Protein AF-A0A849C7Y1-F1 (afdb_monomer_lite)

Foldseek 3Di:
DDDDDPPPPPQDPVNVVVVVPPDPPPPDPDPPDPDPPPDDPPDDDDDDDDDDPVVVVVLCVVCVVVVHDSVRSVVVVVVVVCCVVPPPPPDDDDPVVVVVVVVVVVVVVVVVVVPDPDPDD

Sequence (121 aa):
MIDHTTHTDDVTPEEMAQIVARPQRGNAPAPAVPDAETTAEDRMKARSVKLPQELDSRVEVRAAGLGMSKSAYFRWLAEKDLKNAYSDEPEMVSLEQAREIAIRAVDEALARLSHRPGHAA

pLDDT: mean 75.95, std 18.72, range [39.69, 98.25]

Structure (mmCIF, N/CA/C/O backbone):
data_AF-A0A849C7Y1-F1
#
_entry.id   AF-A0A849C7Y1-F1
#
loop_
_atom_site.group_PDB
_atom_site.id
_atom_site.type_symbol
_atom_site.label_atom_id
_atom_site.label_alt_id
_atom_site.label_comp_id
_atom_site.label_asym_id
_atom_site.label_entity_id
_atom_site.label_seq_id
_atom_site.pdbx_PDB_ins_code
_atom_site.Cartn_x
_atom_site.Cartn_y
_atom_site.Cartn_z
_atom_site.occupancy
_atom_site.B_iso_or_equiv
_atom_site.auth_seq_id
_atom_site.auth_comp_id
_atom_site.auth_asym_id
_atom_site.auth_atom_id
_atom_site.pdbx_PDB_model_num
ATOM 1 N N . MET A 1 1 ? 17.554 52.904 4.899 1.00 39.69 1 MET A N 1
ATOM 2 C CA . MET A 1 1 ? 18.102 53.127 3.549 1.00 39.69 1 MET A CA 1
ATOM 3 C C . MET A 1 1 ? 17.299 52.215 2.640 1.00 39.69 1 MET A C 1
ATOM 5 O O . MET A 1 1 ? 17.410 51.010 2.800 1.00 39.69 1 MET A O 1
ATOM 9 N N . ILE A 1 2 ? 16.343 52.763 1.890 1.00 42.72 2 ILE A N 1
ATOM 10 C CA . ILE A 1 2 ? 15.439 51.990 1.025 1.00 42.72 2 ILE A CA 1
ATOM 11 C C . ILE A 1 2 ? 15.960 52.202 -0.396 1.00 42.72 2 ILE A C 1
ATOM 13 O O . ILE A 1 2 ? 16.013 53.345 -0.848 1.00 42.72 2 ILE A O 1
ATOM 17 N N . ASP A 1 3 ? 16.414 51.129 -1.041 1.00 42.50 3 ASP A N 1
ATOM 18 C CA . ASP A 1 3 ? 16.893 51.156 -2.423 1.00 42.50 3 ASP A CA 1
ATOM 19 C C . ASP A 1 3 ? 15.716 51.414 -3.375 1.00 42.50 3 ASP A C 1
ATOM 21 O O . ASP A 1 3 ? 14.781 50.620 -3.470 1.00 42.50 3 ASP A O 1
ATOM 25 N N . HIS A 1 4 ? 15.760 52.554 -4.066 1.00 50.31 4 HIS A N 1
ATOM 26 C CA . HIS A 1 4 ? 14.780 52.988 -5.064 1.00 50.31 4 HIS A CA 1
ATOM 27 C C . HIS A 1 4 ? 15.331 52.832 -6.490 1.00 50.31 4 HIS A C 1
ATOM 29 O O . HIS A 1 4 ? 15.370 53.789 -7.256 1.00 50.31 4 HIS A O 1
ATOM 35 N N . THR A 1 5 ? 15.765 51.633 -6.871 1.00 54.09 5 THR A N 1
ATOM 36 C CA . THR A 1 5 ? 16.138 51.322 -8.261 1.00 54.09 5 THR A CA 1
ATOM 37 C C . THR A 1 5 ? 15.062 50.455 -8.901 1.00 54.09 5 THR A C 1
ATOM 39 O O . THR A 1 5 ? 15.155 49.232 -8.976 1.00 54.09 5 THR A O 1
ATOM 42 N N . THR A 1 6 ? 13.988 51.098 -9.358 1.00 51.09 6 THR A N 1
ATOM 43 C CA . THR A 1 6 ? 13.026 50.458 -10.260 1.00 51.09 6 THR A CA 1
ATOM 44 C C . THR A 1 6 ? 13.686 50.359 -11.635 1.00 51.09 6 THR A C 1
ATOM 46 O O . THR A 1 6 ? 13.885 51.356 -12.320 1.00 51.09 6 THR A O 1
ATOM 49 N N . HIS A 1 7 ? 14.111 49.151 -11.996 1.00 55.06 7 HIS A N 1
ATOM 50 C CA . HIS A 1 7 ? 14.853 48.826 -13.216 1.00 55.06 7 HIS A CA 1
ATOM 51 C C . HIS A 1 7 ? 13.904 48.781 -14.431 1.00 55.06 7 HIS A C 1
ATOM 53 O O . HIS A 1 7 ? 13.699 47.733 -15.037 1.00 55.06 7 HIS A O 1
ATOM 59 N N . THR A 1 8 ? 13.225 49.893 -14.719 1.00 55.56 8 THR A N 1
ATOM 60 C CA . THR A 1 8 ? 12.219 49.979 -15.797 1.00 55.56 8 THR A CA 1
ATOM 61 C C . THR A 1 8 ? 12.474 51.089 -16.812 1.00 55.56 8 THR A C 1
ATOM 63 O O . THR A 1 8 ? 11.777 51.120 -17.820 1.00 55.56 8 THR A O 1
ATOM 66 N N . ASP A 1 9 ? 13.480 51.942 -16.609 1.00 57.19 9 ASP A N 1
ATOM 67 C CA . ASP A 1 9 ? 13.788 53.038 -17.543 1.00 57.19 9 ASP A CA 1
ATOM 68 C C . ASP A 1 9 ? 14.743 52.639 -18.687 1.00 57.19 9 ASP A C 1
ATOM 70 O O . ASP A 1 9 ? 14.891 53.391 -19.646 1.00 57.19 9 ASP A O 1
ATOM 74 N N . ASP A 1 10 ? 15.327 51.435 -18.643 1.00 58.16 10 ASP A N 1
ATOM 75 C CA . ASP A 1 10 ? 16.326 50.959 -19.618 1.00 58.16 10 ASP A CA 1
ATOM 76 C C . ASP A 1 10 ? 15.792 49.867 -20.566 1.00 58.16 10 ASP A C 1
ATOM 78 O O . ASP A 1 10 ? 16.555 49.030 -21.042 1.00 58.16 10 ASP A O 1
ATOM 82 N N . VAL A 1 11 ? 14.482 49.827 -20.837 1.00 60.34 11 VAL A N 1
ATOM 83 C CA . VAL A 1 11 ? 13.919 48.869 -21.805 1.00 60.34 11 VAL A CA 1
ATOM 84 C C . VAL A 1 11 ? 13.582 49.596 -23.096 1.00 60.34 11 VAL A C 1
ATOM 86 O O . VAL A 1 11 ? 12.696 50.452 -23.140 1.00 60.34 11 VAL A O 1
ATOM 89 N N . THR A 1 12 ? 14.283 49.253 -24.172 1.00 70.75 12 THR A N 1
ATOM 90 C CA . THR A 1 12 ? 14.013 49.840 -25.486 1.00 70.75 12 THR A CA 1
ATOM 91 C C . THR A 1 12 ? 12.662 49.357 -26.042 1.00 70.75 12 THR A C 1
ATOM 93 O O . THR A 1 12 ? 12.185 48.271 -25.692 1.00 70.75 12 THR A O 1
ATOM 96 N N . PRO A 1 13 ? 12.013 50.117 -26.947 1.00 68.12 13 PRO A N 1
ATOM 97 C CA . PRO A 1 13 ? 10.749 49.696 -27.560 1.00 68.12 13 PRO A CA 1
ATOM 98 C C . PRO A 1 13 ? 10.833 48.334 -28.270 1.00 68.12 13 PRO A C 1
ATOM 100 O O . PRO A 1 13 ? 9.856 47.586 -28.305 1.00 68.12 13 PRO A O 1
ATOM 103 N N . GLU A 1 14 ? 12.007 47.994 -28.805 1.00 66.19 14 GLU A N 1
ATOM 104 C CA . GLU A 1 14 ? 12.274 46.715 -29.467 1.00 66.19 14 GLU A CA 1
ATOM 105 C C . GLU A 1 14 ? 12.355 45.552 -28.467 1.00 66.19 14 GLU A C 1
ATOM 107 O O . GLU A 1 14 ? 11.817 44.475 -28.729 1.00 66.19 14 GLU A O 1
ATOM 112 N N . GLU A 1 15 ? 12.935 45.767 -27.286 1.00 64.69 15 GLU A N 1
ATOM 113 C CA . GLU A 1 15 ? 12.959 44.773 -26.205 1.00 64.69 15 GLU A CA 1
ATOM 114 C C . GLU A 1 15 ? 11.567 44.557 -25.602 1.00 64.69 15 GLU A C 1
ATOM 116 O O . GLU A 1 15 ? 11.167 43.417 -25.355 1.00 64.69 15 GLU A O 1
ATOM 121 N N . MET A 1 1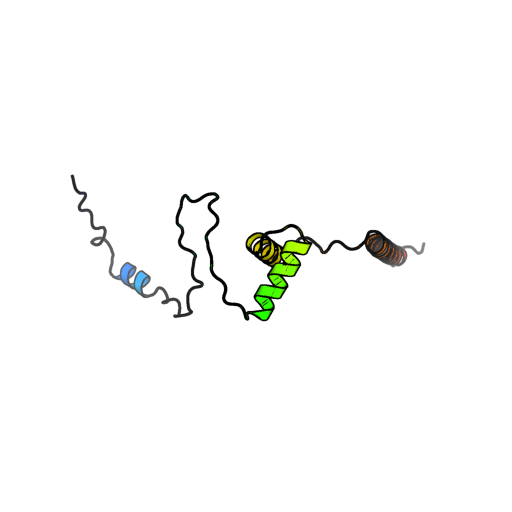6 ? 10.766 45.619 -25.470 1.00 64.62 16 MET A N 1
ATOM 122 C CA . MET A 1 16 ? 9.359 45.488 -25.086 1.00 64.62 16 MET A CA 1
ATOM 123 C C . MET A 1 16 ? 8.548 44.688 -26.110 1.00 64.62 16 MET A C 1
ATOM 125 O O . MET A 1 16 ? 7.723 43.857 -25.723 1.00 64.62 16 MET A O 1
ATOM 129 N N . ALA A 1 17 ? 8.802 44.867 -27.408 1.00 65.38 17 ALA A N 1
ATOM 130 C CA . ALA A 1 17 ? 8.140 44.081 -28.445 1.00 65.38 17 ALA A CA 1
ATOM 131 C C . ALA A 1 17 ? 8.487 42.585 -28.344 1.00 65.38 17 ALA A C 1
ATOM 133 O O . ALA A 1 17 ? 7.605 41.749 -28.524 1.00 65.38 17 ALA A O 1
ATOM 134 N N . GLN A 1 18 ? 9.726 42.232 -27.986 1.00 65.56 18 GLN A N 1
ATOM 135 C CA . GLN A 1 18 ? 10.128 40.837 -27.762 1.00 65.56 18 GLN A CA 1
ATOM 136 C C . GLN A 1 18 ? 9.481 40.224 -26.512 1.00 65.56 18 GLN A C 1
ATOM 138 O O . GLN A 1 18 ? 9.096 39.053 -26.526 1.00 65.56 18 GLN A O 1
ATOM 143 N N . ILE A 1 19 ? 9.308 41.011 -25.446 1.00 61.56 19 ILE A N 1
ATOM 144 C CA . ILE A 1 19 ? 8.614 40.579 -24.223 1.00 61.56 19 ILE A CA 1
ATOM 145 C C . ILE A 1 19 ? 7.135 40.291 -24.515 1.00 61.56 19 ILE A C 1
ATOM 147 O O . ILE A 1 19 ? 6.600 39.281 -24.054 1.00 61.56 19 ILE A O 1
ATOM 151 N N . VAL A 1 20 ? 6.484 41.141 -25.314 1.00 62.19 20 VAL A N 1
ATOM 152 C CA . VAL A 1 20 ? 5.061 41.008 -25.675 1.00 62.19 20 VAL A CA 1
ATOM 153 C C . VAL A 1 20 ? 4.837 39.948 -26.762 1.00 62.19 20 VAL A C 1
ATOM 155 O O . VAL A 1 20 ? 3.806 39.281 -26.764 1.00 62.19 20 VAL A O 1
ATOM 158 N N . ALA A 1 21 ? 5.810 39.736 -27.654 1.00 57.94 21 ALA A N 1
ATOM 159 C CA . ALA A 1 21 ? 5.776 38.688 -28.676 1.00 57.94 21 ALA A CA 1
ATOM 160 C C . ALA A 1 21 ? 5.981 37.275 -28.107 1.00 57.94 21 ALA A C 1
ATOM 162 O O . ALA A 1 21 ? 5.828 36.288 -28.834 1.00 57.94 21 ALA A O 1
ATOM 163 N N . ARG A 1 22 ? 6.312 37.148 -26.814 1.00 56.81 22 ARG A N 1
ATOM 164 C CA . ARG A 1 22 ? 6.366 35.852 -26.142 1.00 56.81 22 ARG A CA 1
ATOM 165 C C . ARG A 1 22 ? 4.952 35.254 -26.168 1.00 56.81 22 ARG A C 1
ATOM 167 O O . ARG A 1 22 ? 4.040 35.853 -25.599 1.00 56.81 22 ARG A O 1
ATOM 174 N N . PRO A 1 23 ? 4.731 34.099 -26.821 1.00 54.34 23 PRO A N 1
ATOM 175 C CA . PRO A 1 23 ? 3.392 33.551 -26.962 1.00 54.34 23 PRO A CA 1
ATOM 176 C C . PRO A 1 23 ? 2.797 33.317 -25.574 1.00 54.34 23 PRO A C 1
ATOM 178 O O . PRO A 1 23 ? 3.372 32.590 -24.758 1.00 54.34 23 PRO A O 1
ATOM 181 N N . GLN A 1 24 ? 1.651 33.948 -25.303 1.00 57.94 24 GLN A N 1
ATOM 182 C CA . GLN A 1 24 ? 0.836 33.646 -24.133 1.00 57.94 24 GLN A CA 1
ATOM 183 C C . GLN A 1 24 ? 0.527 32.153 -24.175 1.00 57.94 24 GLN A C 1
ATOM 185 O O . GLN A 1 24 ? -0.205 31.673 -25.042 1.00 57.94 24 GLN A O 1
ATOM 190 N N . ARG A 1 25 ? 1.162 31.404 -23.270 1.00 52.72 25 ARG A N 1
ATOM 191 C CA . ARG A 1 25 ? 0.938 29.971 -23.119 1.00 52.72 25 ARG A CA 1
ATOM 192 C C . ARG A 1 25 ? -0.558 29.793 -22.885 1.00 52.72 25 ARG A C 1
ATOM 194 O O . ARG A 1 25 ? -1.092 30.341 -21.924 1.00 52.72 25 ARG A O 1
ATOM 201 N N . GLY A 1 26 ? -1.212 29.107 -23.823 1.00 46.66 26 GLY A N 1
ATOM 202 C CA . GLY A 1 26 ? -2.653 28.904 -23.824 1.00 46.66 26 GLY A CA 1
ATOM 203 C C . GLY A 1 26 ? -3.148 28.443 -22.459 1.00 46.66 26 GLY A C 1
ATOM 204 O O . GLY A 1 26 ? -2.441 27.734 -21.744 1.00 46.66 26 GLY A O 1
ATOM 205 N N . ASN A 1 27 ? -4.360 28.884 -22.132 1.00 54.75 27 ASN A N 1
ATOM 206 C CA . ASN A 1 27 ? -5.083 28.693 -20.879 1.00 54.75 27 ASN A CA 1
ATOM 207 C C . ASN A 1 27 ? -5.455 27.209 -20.650 1.00 54.75 27 ASN A C 1
ATOM 209 O O . ASN A 1 27 ? -6.621 26.850 -20.514 1.00 54.75 27 ASN A O 1
ATOM 213 N N . ALA A 1 28 ? -4.467 26.320 -20.683 1.00 54.06 28 ALA A N 1
ATOM 214 C CA . ALA A 1 28 ? -4.578 24.982 -20.143 1.00 54.06 28 ALA A CA 1
ATOM 215 C C . ALA A 1 28 ? -4.463 25.116 -18.619 1.00 54.06 28 ALA A C 1
ATOM 217 O O . ALA A 1 28 ? -3.574 25.839 -18.157 1.00 54.06 28 ALA A O 1
ATOM 218 N N . PRO A 1 29 ? -5.337 24.463 -17.831 1.00 49.78 29 PRO A N 1
ATOM 219 C CA . PRO A 1 29 ? -5.200 24.469 -16.384 1.00 49.78 29 PRO A CA 1
ATOM 220 C C . PRO A 1 29 ? -3.792 23.978 -16.059 1.00 49.78 29 PRO A C 1
ATOM 222 O O . PRO A 1 29 ? -3.420 22.856 -16.408 1.00 49.78 29 PRO A O 1
ATOM 225 N N . ALA A 1 30 ? -2.984 24.856 -15.463 1.00 55.53 30 ALA A N 1
ATOM 226 C CA . ALA A 1 30 ? -1.673 24.471 -14.983 1.00 55.53 30 ALA A CA 1
ATOM 227 C C . ALA A 1 30 ? -1.870 23.261 -14.056 1.00 55.53 30 ALA A C 1
ATOM 229 O O . ALA A 1 30 ? -2.773 23.307 -13.210 1.00 55.53 30 ALA A O 1
ATOM 230 N N . PRO A 1 31 ? -1.085 22.174 -14.193 1.00 52.47 31 PRO A N 1
ATOM 231 C CA . PRO A 1 31 ? -1.056 21.175 -13.141 1.00 52.47 31 PRO A CA 1
ATOM 232 C C . PRO A 1 31 ? -0.716 21.933 -11.862 1.00 52.47 31 PRO A C 1
ATOM 234 O O . PRO A 1 31 ? 0.255 22.691 -11.844 1.00 52.47 31 PRO A O 1
ATOM 237 N N . ALA A 1 32 ? -1.574 21.818 -10.849 1.00 55.94 32 ALA A N 1
ATOM 238 C CA . ALA A 1 32 ? -1.371 22.483 -9.576 1.00 55.94 32 ALA A CA 1
ATOM 239 C C . ALA A 1 32 ? 0.014 22.082 -9.062 1.00 55.94 32 ALA A C 1
ATOM 241 O O . ALA A 1 32 ? 0.221 20.945 -8.638 1.00 55.94 32 ALA A O 1
ATOM 242 N N . VAL A 1 33 ? 0.976 22.996 -9.172 1.00 55.50 33 VAL A N 1
ATOM 243 C CA . VAL A 1 33 ? 2.278 22.831 -8.546 1.00 55.50 33 VAL A CA 1
ATOM 244 C C . VAL A 1 33 ? 1.979 22.899 -7.051 1.00 55.50 33 VAL A C 1
ATOM 246 O O . VAL A 1 33 ? 1.398 23.898 -6.618 1.00 55.50 33 VAL A O 1
ATOM 249 N N . PRO A 1 34 ? 2.242 21.844 -6.261 1.00 55.56 34 PRO A N 1
ATOM 250 C CA . PRO A 1 34 ? 2.066 21.950 -4.825 1.00 55.56 34 PRO A CA 1
ATOM 251 C C . PRO A 1 34 ? 2.995 23.058 -4.330 1.00 55.56 34 PRO A C 1
ATOM 253 O O . PRO A 1 34 ? 4.166 23.084 -4.711 1.00 55.56 34 PRO A O 1
ATOM 256 N N . ASP A 1 35 ? 2.443 23.979 -3.536 1.00 49.38 35 ASP A N 1
ATOM 257 C CA . ASP A 1 35 ? 3.181 25.084 -2.929 1.00 49.38 35 ASP A CA 1
ATOM 258 C C . ASP A 1 35 ? 4.523 24.590 -2.392 1.00 49.38 35 ASP A C 1
ATOM 260 O O . ASP A 1 35 ? 4.587 23.659 -1.582 1.00 49.38 35 ASP A O 1
ATOM 264 N N . ALA A 1 36 ? 5.596 25.225 -2.858 1.00 51.97 36 ALA A N 1
ATOM 265 C CA . ALA A 1 36 ? 6.929 25.058 -2.313 1.00 51.97 36 ALA A CA 1
ATOM 266 C C . ALA A 1 36 ? 6.997 25.750 -0.941 1.00 51.97 36 ALA A C 1
ATOM 268 O O . ALA A 1 36 ? 7.647 26.780 -0.771 1.00 51.97 36 ALA A O 1
ATOM 269 N N . GLU A 1 37 ? 6.320 25.183 0.059 1.00 52.09 37 GLU A N 1
ATOM 270 C CA . GLU A 1 37 ? 6.624 25.463 1.460 1.00 52.09 37 GLU A CA 1
ATOM 271 C C . GLU A 1 37 ? 7.880 24.679 1.843 1.00 52.09 37 GLU A C 1
ATOM 273 O O . GLU A 1 37 ? 7.870 23.553 2.340 1.00 52.09 37 GLU A O 1
ATOM 278 N N . THR A 1 38 ? 8.997 25.323 1.535 1.00 52.44 38 THR A N 1
ATOM 279 C CA . THR A 1 38 ? 10.328 25.062 2.066 1.00 52.44 38 THR A CA 1
ATOM 280 C C . THR A 1 38 ? 10.251 24.939 3.598 1.00 52.44 38 THR A C 1
ATOM 282 O O . THR A 1 38 ? 9.719 25.831 4.254 1.00 52.44 38 THR A O 1
ATOM 285 N N . THR A 1 39 ? 10.823 23.866 4.164 1.00 51.09 39 THR A N 1
ATOM 286 C CA . THR A 1 39 ? 10.953 23.532 5.608 1.00 51.09 39 THR A CA 1
ATOM 287 C C . THR A 1 39 ? 9.765 22.844 6.311 1.00 51.09 39 THR A C 1
ATOM 289 O O . THR A 1 39 ? 9.303 23.268 7.366 1.00 51.09 39 THR A O 1
ATOM 292 N N . ALA A 1 40 ? 9.323 21.690 5.805 1.00 50.44 40 ALA A N 1
ATOM 293 C CA . ALA A 1 40 ? 8.558 20.724 6.605 1.00 50.44 40 ALA A CA 1
ATOM 294 C C . ALA A 1 40 ? 9.008 19.289 6.305 1.00 50.44 40 ALA A C 1
ATOM 296 O O . ALA A 1 40 ? 8.220 18.447 5.880 1.00 50.44 40 ALA A O 1
ATOM 297 N N . GLU A 1 41 ? 10.295 19.012 6.497 1.00 55.94 41 GLU A N 1
ATOM 298 C CA . GLU A 1 41 ? 10.776 17.635 6.492 1.00 55.94 41 GLU A CA 1
ATOM 299 C C . GLU A 1 41 ? 10.068 16.876 7.635 1.00 55.94 41 GLU A C 1
ATOM 301 O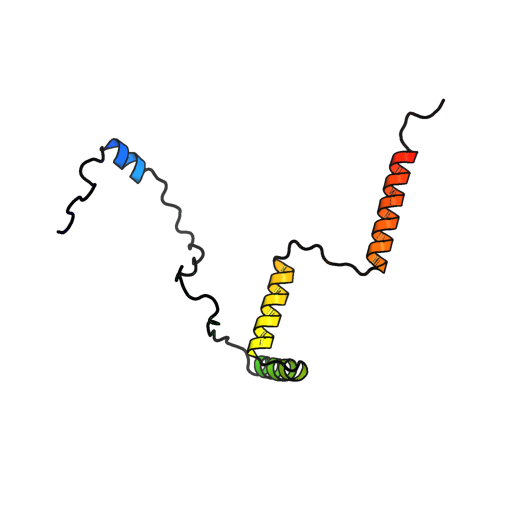 O . GLU A 1 41 ? 10.131 17.253 8.806 1.00 55.94 41 GLU A O 1
ATOM 306 N N . ASP A 1 42 ? 9.323 15.840 7.248 1.00 58.34 42 ASP A N 1
ATOM 307 C CA . ASP A 1 42 ? 8.760 14.765 8.076 1.00 58.34 42 ASP A CA 1
ATOM 308 C C . ASP A 1 42 ? 7.418 14.931 8.818 1.00 58.34 42 ASP A C 1
ATOM 310 O O . ASP A 1 42 ? 7.008 14.037 9.566 1.00 58.34 42 ASP A O 1
ATOM 314 N N . ARG A 1 43 ? 6.630 15.988 8.581 1.00 77.12 43 ARG A N 1
ATOM 315 C CA . ARG A 1 43 ? 5.261 16.042 9.143 1.00 77.12 43 ARG A CA 1
ATOM 316 C C . ARG A 1 43 ? 4.223 15.472 8.178 1.00 77.12 43 ARG A C 1
ATOM 318 O O . ARG A 1 43 ? 3.925 16.061 7.143 1.00 77.12 43 ARG A O 1
ATOM 325 N N . MET A 1 44 ? 3.605 14.349 8.557 1.00 84.19 44 MET A N 1
ATOM 326 C CA . MET A 1 44 ? 2.458 13.790 7.832 1.00 84.19 44 MET A CA 1
ATOM 327 C C . MET A 1 44 ? 1.322 14.823 7.734 1.00 84.19 44 MET A C 1
ATOM 329 O O . MET A 1 44 ? 0.813 15.304 8.748 1.00 84.19 44 MET A O 1
ATOM 333 N N . LYS A 1 45 ? 0.885 15.140 6.509 1.00 88.56 45 LYS A N 1
ATOM 334 C CA . LYS A 1 45 ? -0.239 16.054 6.264 1.00 88.56 45 LYS A CA 1
ATOM 335 C C . LYS A 1 45 ? -1.565 15.304 6.372 1.00 88.56 45 LYS A C 1
ATOM 337 O O . LYS A 1 45 ? -1.829 14.391 5.591 1.00 88.56 45 LYS A O 1
ATOM 342 N N . ALA A 1 46 ? -2.421 15.709 7.308 1.00 89.44 46 ALA A N 1
ATOM 343 C CA . ALA A 1 46 ? -3.754 15.130 7.445 1.00 89.44 46 ALA A CA 1
ATOM 344 C C . ALA A 1 46 ? -4.611 15.418 6.199 1.00 89.44 46 ALA A C 1
ATOM 346 O O . ALA A 1 46 ? -4.705 16.558 5.737 1.00 89.44 46 ALA A O 1
ATOM 347 N N . ARG A 1 47 ? -5.250 14.375 5.659 1.00 89.06 47 ARG A N 1
ATOM 348 C CA . ARG A 1 47 ? -6.181 14.451 4.525 1.00 89.06 47 ARG A CA 1
ATOM 349 C C . ARG A 1 47 ? -7.431 13.642 4.851 1.00 89.06 47 ARG A C 1
ATOM 351 O O . ARG A 1 47 ? -7.327 12.527 5.354 1.00 89.06 47 ARG A O 1
ATOM 358 N N . SER A 1 48 ? -8.603 14.206 4.575 1.00 91.75 48 SER A N 1
ATOM 359 C CA . SER A 1 48 ? -9.878 13.503 4.707 1.00 91.75 48 SER A CA 1
ATOM 360 C C . SER A 1 48 ? -10.276 12.883 3.369 1.00 91.75 48 SER A C 1
ATOM 362 O O . SER A 1 48 ? -10.094 13.485 2.313 1.00 91.75 48 SER A O 1
ATOM 364 N N . VAL A 1 49 ? -10.826 11.671 3.421 1.00 91.75 49 VAL A N 1
ATOM 365 C CA . VAL A 1 49 ? -11.340 10.949 2.252 1.00 91.75 49 VAL A CA 1
ATOM 366 C C . VAL A 1 49 ? -12.810 10.644 2.504 1.00 91.75 49 VAL A C 1
ATOM 368 O O . VAL A 1 49 ? -13.189 10.242 3.604 1.00 91.75 49 VAL A O 1
ATOM 371 N N . LYS A 1 50 ? -13.657 10.883 1.501 1.00 95.94 50 LYS A N 1
ATOM 372 C CA . LYS A 1 50 ? -15.077 10.525 1.553 1.00 95.94 50 LYS A CA 1
ATOM 373 C C . LYS A 1 50 ? -15.241 9.110 1.019 1.00 95.94 50 LYS A C 1
ATOM 375 O O . LYS A 1 50 ? -14.788 8.821 -0.083 1.00 95.94 50 LYS A O 1
ATOM 380 N N . LEU A 1 51 ? -15.880 8.247 1.800 1.00 94.94 51 LEU A N 1
ATOM 381 C CA . LEU A 1 51 ? -16.099 6.843 1.463 1.00 94.94 51 LEU A CA 1
ATOM 382 C C . LEU A 1 51 ? -17.540 6.456 1.816 1.00 94.94 51 LEU A C 1
ATOM 384 O O . LEU A 1 51 ? -18.074 6.969 2.805 1.00 94.94 51 LEU A O 1
ATOM 388 N N . PRO A 1 52 ? -18.172 5.5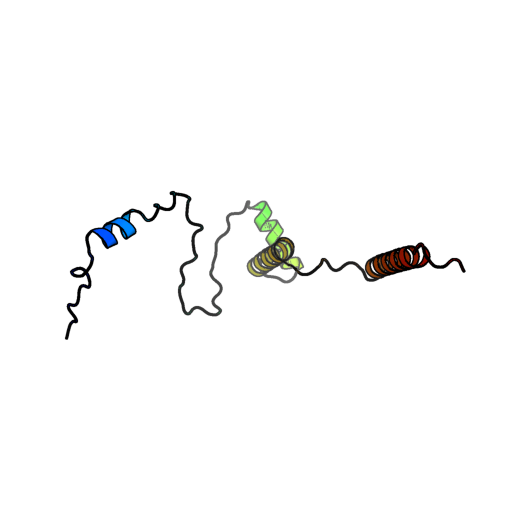48 1.052 1.00 98.19 52 PRO A N 1
ATOM 389 C CA . PRO A 1 52 ? -19.387 4.880 1.496 1.00 98.19 52 PRO A CA 1
ATOM 390 C C . PRO A 1 52 ? -19.148 4.168 2.831 1.00 98.19 52 PRO A C 1
ATOM 392 O O . PRO A 1 52 ? -18.083 3.585 3.041 1.00 98.19 52 PRO A O 1
ATOM 395 N N . GLN A 1 53 ? -20.151 4.178 3.709 1.00 97.50 53 GLN A N 1
ATOM 396 C CA . GLN A 1 53 ? -20.041 3.599 5.052 1.00 97.50 53 GLN A CA 1
ATOM 397 C C . GLN A 1 53 ? -19.608 2.127 5.020 1.00 97.50 53 GLN A C 1
ATOM 399 O O . GLN A 1 53 ? -18.723 1.728 5.771 1.00 97.50 53 GLN A O 1
ATOM 404 N N . GLU A 1 54 ? -20.178 1.337 4.108 1.00 98.06 54 GLU A N 1
ATOM 405 C CA . GLU A 1 54 ? -19.826 -0.077 3.955 1.00 98.06 54 GLU A CA 1
ATOM 406 C C . GLU A 1 54 ? -18.335 -0.268 3.631 1.00 98.06 54 GLU A C 1
ATOM 408 O O . GLU A 1 54 ? -17.671 -1.136 4.200 1.00 98.06 54 GLU A O 1
ATOM 413 N N . LEU A 1 55 ? -17.784 0.568 2.746 1.00 97.19 55 LEU A N 1
ATOM 414 C CA . LEU A 1 55 ? -16.376 0.494 2.373 1.00 97.19 55 LEU A CA 1
ATOM 415 C C . LEU A 1 55 ? -15.474 0.876 3.552 1.00 97.19 55 LEU A C 1
ATOM 417 O O . LEU A 1 55 ? -14.484 0.188 3.791 1.00 97.19 55 LEU A O 1
ATOM 421 N N . ASP A 1 56 ? -15.828 1.913 4.315 1.00 96.94 56 ASP A N 1
ATOM 422 C CA . ASP A 1 56 ? -15.073 2.301 5.513 1.00 96.94 56 ASP A CA 1
ATOM 423 C C . ASP A 1 56 ? -15.040 1.173 6.561 1.00 96.94 56 ASP A C 1
ATOM 425 O O . ASP A 1 56 ? -13.973 0.844 7.085 1.00 96.94 56 ASP A O 1
ATOM 429 N N . SER A 1 57 ? -16.174 0.503 6.801 1.00 97.75 57 SER A N 1
ATOM 430 C CA . SER A 1 57 ? -16.239 -0.647 7.714 1.00 97.75 57 SER A CA 1
ATOM 431 C C . SER A 1 57 ? -15.386 -1.823 7.231 1.00 97.75 57 SER A C 1
ATOM 433 O O . SER A 1 57 ? -14.677 -2.451 8.016 1.00 97.75 57 SER A O 1
ATOM 435 N N . ARG A 1 58 ? -15.396 -2.122 5.927 1.00 97.88 58 ARG A N 1
ATOM 436 C CA . ARG A 1 58 ? -14.567 -3.200 5.361 1.00 97.88 58 ARG A CA 1
ATOM 437 C C . ARG A 1 58 ? -13.076 -2.886 5.449 1.00 97.88 58 ARG A C 1
ATOM 439 O O . ARG A 1 58 ? -12.280 -3.783 5.732 1.00 97.88 58 ARG A O 1
ATOM 446 N N . VAL A 1 59 ? -12.700 -1.626 5.233 1.00 97.38 59 VAL A N 1
ATOM 447 C CA . VAL A 1 59 ? -11.323 -1.156 5.419 1.00 97.38 59 VAL A CA 1
ATOM 448 C C . VAL A 1 59 ? -10.896 -1.308 6.876 1.00 97.38 59 VAL A C 1
ATOM 450 O O . VAL A 1 59 ? -9.788 -1.773 7.128 1.00 97.38 59 VAL A O 1
ATOM 453 N N . GLU A 1 60 ? -11.772 -0.988 7.829 1.00 97.06 60 GLU A N 1
ATOM 454 C CA . GLU A 1 60 ? -11.500 -1.160 9.259 1.00 97.06 60 GLU A CA 1
ATOM 455 C C . GLU A 1 60 ? -11.148 -2.598 9.621 1.00 97.06 60 GLU A C 1
ATOM 457 O O . GLU A 1 60 ? -10.089 -2.857 10.191 1.00 97.06 60 GLU A O 1
ATOM 462 N N . VAL A 1 61 ? -12.010 -3.538 9.227 1.00 98.25 61 VAL A N 1
ATOM 463 C CA . VAL A 1 61 ? -11.818 -4.966 9.497 1.00 98.25 61 VAL A CA 1
ATOM 464 C C . VAL A 1 61 ? -10.524 -5.461 8.858 1.00 98.25 61 VAL A C 1
ATOM 466 O O . VAL A 1 61 ? -9.762 -6.202 9.481 1.00 98.25 61 VAL A O 1
ATOM 469 N N . ARG A 1 62 ? -10.240 -5.037 7.621 1.00 98.12 62 ARG A N 1
ATOM 470 C CA . ARG A 1 62 ? -9.023 -5.450 6.920 1.00 98.12 62 ARG A CA 1
ATOM 471 C C . ARG A 1 62 ? -7.764 -4.890 7.575 1.00 98.12 62 ARG A C 1
ATOM 473 O O . ARG A 1 62 ? -6.805 -5.638 7.739 1.00 98.12 62 ARG A O 1
ATOM 480 N N . ALA A 1 63 ? -7.768 -3.613 7.949 1.00 97.94 63 ALA A N 1
ATOM 481 C CA . ALA A 1 63 ? -6.645 -2.977 8.627 1.00 97.94 63 ALA A CA 1
ATOM 482 C C . ALA A 1 63 ? -6.372 -3.649 9.981 1.00 97.94 63 ALA A C 1
ATOM 484 O O . ALA A 1 63 ? -5.232 -4.020 10.256 1.00 97.94 63 ALA A O 1
ATOM 485 N N . ALA A 1 64 ? -7.423 -3.918 10.765 1.00 97.69 64 ALA A N 1
ATOM 486 C CA . ALA A 1 64 ? -7.319 -4.647 12.026 1.00 97.69 64 ALA A CA 1
ATOM 487 C C . ALA A 1 64 ? -6.752 -6.064 11.832 1.00 97.69 64 ALA A C 1
ATOM 489 O O . ALA A 1 64 ? -5.841 -6.465 12.552 1.00 97.69 64 ALA A O 1
ATOM 490 N N . GLY A 1 65 ? -7.217 -6.792 10.810 1.00 98.19 65 GLY A N 1
ATOM 491 C CA . GLY A 1 65 ? -6.689 -8.115 10.459 1.00 98.19 65 GLY A CA 1
ATOM 492 C C . GLY A 1 65 ? -5.215 -8.120 10.031 1.00 98.19 65 GLY A C 1
ATOM 493 O O . GLY A 1 65 ? -4.577 -9.167 10.068 1.00 98.19 65 GLY A O 1
ATOM 494 N N . LEU A 1 66 ? -4.665 -6.964 9.647 1.00 97.25 66 LEU A N 1
ATOM 495 C CA . LEU A 1 66 ? -3.249 -6.770 9.320 1.00 97.25 66 LEU A CA 1
ATOM 496 C C . LEU A 1 66 ? -2.447 -6.138 10.472 1.00 97.25 66 LEU A C 1
ATOM 498 O O . LEU A 1 66 ? -1.258 -5.879 10.304 1.00 97.25 66 LEU A O 1
ATOM 502 N N . GLY A 1 67 ? -3.072 -5.859 11.622 1.00 97.94 67 GLY A N 1
ATOM 503 C CA . GLY A 1 67 ? -2.428 -5.168 12.745 1.00 97.94 67 GLY A CA 1
ATOM 504 C C . GL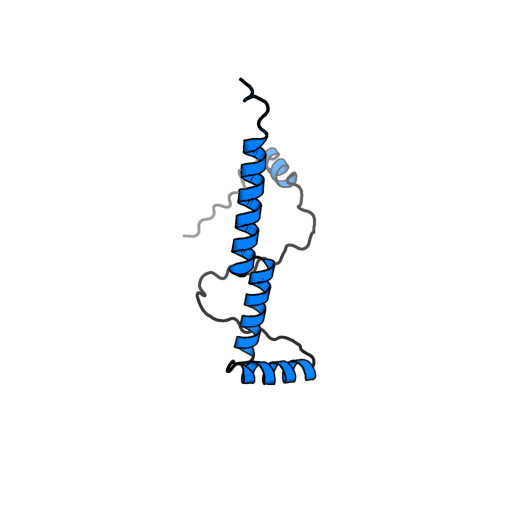Y A 1 67 ? -2.082 -3.702 12.452 1.00 97.94 67 GLY A C 1
ATOM 505 O O . GLY A 1 67 ? -1.154 -3.155 13.041 1.00 97.94 67 GLY A O 1
ATOM 506 N N . MET A 1 68 ? -2.800 -3.063 11.526 1.00 97.56 68 MET A N 1
ATOM 507 C CA . MET A 1 68 ? -2.549 -1.696 11.065 1.00 97.56 68 MET A CA 1
ATOM 508 C C . MET A 1 68 ? -3.675 -0.748 11.482 1.00 97.56 68 MET A C 1
ATOM 510 O O . MET A 1 68 ? -4.839 -1.135 11.585 1.00 97.56 68 MET A O 1
ATOM 514 N N . SER A 1 69 ? -3.355 0.538 11.644 1.00 96.88 69 SER A N 1
ATOM 515 C CA . SER A 1 69 ? -4.385 1.581 11.686 1.00 96.88 69 SER A CA 1
ATOM 516 C C . SER A 1 69 ? -4.995 1.797 10.293 1.00 96.88 69 SER A C 1
ATOM 518 O O . SER A 1 69 ? -4.348 1.533 9.275 1.00 96.88 69 SER A O 1
ATOM 520 N N . LYS A 1 70 ? -6.212 2.359 10.217 1.00 95.31 70 LYS A N 1
ATOM 521 C CA . LYS A 1 70 ? -6.833 2.737 8.929 1.00 95.31 70 LYS A CA 1
ATOM 522 C C . LYS A 1 70 ? -5.923 3.644 8.092 1.00 95.31 70 LYS A C 1
ATOM 524 O O . LYS A 1 70 ? -5.760 3.423 6.897 1.00 95.31 70 LYS A O 1
ATOM 529 N N . SER A 1 71 ? -5.298 4.648 8.711 1.00 94.88 71 SER A N 1
ATOM 530 C CA . SER A 1 71 ? -4.399 5.576 8.014 1.00 94.88 71 SER A CA 1
ATOM 531 C C . SER A 1 71 ? -3.126 4.897 7.504 1.00 94.88 71 SER A C 1
ATOM 533 O O . SER A 1 71 ? -2.661 5.228 6.416 1.00 94.88 71 SER A O 1
ATOM 535 N N . ALA A 1 72 ? -2.576 3.930 8.245 1.00 96.31 72 ALA A N 1
ATOM 536 C CA . ALA A 1 72 ? -1.457 3.117 7.774 1.00 96.31 72 ALA A CA 1
ATOM 537 C C . ALA A 1 72 ? -1.869 2.233 6.590 1.00 96.31 72 ALA A C 1
ATOM 539 O O . ALA A 1 72 ? -1.147 2.173 5.600 1.00 96.31 72 ALA A O 1
ATOM 540 N N . TYR A 1 73 ? -3.057 1.629 6.647 1.00 97.06 73 TYR A N 1
ATOM 541 C CA . TYR A 1 73 ? -3.582 0.819 5.552 1.00 97.06 73 TYR A CA 1
ATOM 542 C C . TYR A 1 73 ? -3.798 1.635 4.267 1.00 97.06 73 TYR A C 1
ATOM 544 O O . TYR A 1 73 ? -3.423 1.185 3.187 1.00 97.06 73 TYR A O 1
ATOM 552 N N . PHE A 1 74 ? -4.328 2.860 4.365 1.00 96.12 74 PHE A N 1
ATOM 553 C CA . PHE A 1 74 ? -4.464 3.745 3.201 1.00 96.12 74 PHE A CA 1
ATOM 554 C C . PHE A 1 74 ? -3.117 4.154 2.603 1.00 96.12 74 PHE A C 1
ATOM 556 O O . PHE A 1 74 ? -2.980 4.140 1.381 1.00 96.12 74 PHE A O 1
ATOM 563 N N . ARG A 1 75 ? -2.121 4.485 3.437 1.00 95.31 75 ARG A N 1
ATOM 564 C CA . ARG A 1 75 ? -0.763 4.777 2.949 1.00 95.31 75 ARG A CA 1
ATOM 565 C C . ARG A 1 75 ? -0.161 3.571 2.238 1.00 95.31 75 ARG A C 1
ATOM 567 O O . ARG A 1 75 ? 0.301 3.717 1.118 1.00 95.31 75 ARG A O 1
ATOM 574 N N . TRP A 1 76 ? -0.273 2.383 2.832 1.00 96.06 76 TRP A N 1
ATOM 575 C CA . TRP A 1 76 ? 0.210 1.142 2.229 1.00 96.06 76 TRP A CA 1
ATOM 576 C C . TRP A 1 76 ? -0.447 0.849 0.872 1.00 96.06 76 TRP A C 1
ATOM 578 O O . TRP A 1 76 ? 0.239 0.473 -0.076 1.00 96.06 76 TRP A O 1
ATOM 588 N N . LEU A 1 77 ? -1.765 1.049 0.750 1.00 95.69 77 LEU A N 1
ATOM 589 C CA . LEU A 1 77 ? -2.462 0.895 -0.529 1.00 95.69 77 LEU A CA 1
ATOM 590 C C . LEU A 1 77 ? -1.963 1.893 -1.578 1.00 95.69 77 LEU A C 1
ATOM 592 O O . LEU A 1 77 ? -1.711 1.490 -2.710 1.00 95.69 77 LEU A O 1
ATOM 596 N N . ALA A 1 78 ? -1.808 3.165 -1.203 1.00 94.56 78 ALA A N 1
ATOM 597 C CA . ALA A 1 78 ? -1.319 4.201 -2.106 1.00 94.56 78 ALA A CA 1
ATOM 598 C C . ALA A 1 78 ? 0.127 3.933 -2.547 1.00 94.56 78 ALA A C 1
ATOM 600 O O . ALA A 1 78 ? 0.424 3.991 -3.732 1.00 94.56 78 ALA A O 1
ATOM 601 N N . GLU A 1 79 ? 1.018 3.576 -1.622 1.00 94.69 79 GLU A N 1
ATOM 602 C CA . GLU A 1 79 ? 2.410 3.221 -1.924 1.00 94.69 79 GLU A CA 1
ATOM 603 C C . GLU A 1 79 ? 2.491 2.011 -2.859 1.00 94.69 79 GLU A C 1
ATOM 605 O O . GLU A 1 79 ? 3.261 2.020 -3.817 1.00 94.69 79 GLU A O 1
ATOM 610 N N . LYS A 1 80 ? 1.665 0.984 -2.621 1.00 92.25 80 LYS A N 1
ATOM 611 C CA . LYS A 1 80 ? 1.599 -0.200 -3.481 1.00 92.25 80 LYS A CA 1
ATOM 612 C C . LYS A 1 80 ? 1.122 0.142 -4.894 1.00 92.25 80 LYS A C 1
ATOM 614 O O . LYS A 1 80 ? 1.709 -0.342 -5.857 1.00 92.25 80 LYS A O 1
ATOM 619 N N . ASP A 1 81 ? 0.070 0.947 -5.017 1.00 93.88 81 ASP A N 1
ATOM 620 C CA . ASP A 1 81 ? -0.459 1.384 -6.313 1.00 93.88 81 ASP A CA 1
ATOM 621 C C . ASP A 1 81 ? 0.566 2.225 -7.081 1.00 93.88 81 ASP A C 1
ATOM 623 O O . ASP A 1 81 ? 0.894 1.917 -8.224 1.00 93.88 81 ASP A O 1
ATOM 627 N N . LEU A 1 82 ? 1.166 3.215 -6.414 1.00 90.56 82 LEU A N 1
ATOM 628 C CA . LEU A 1 82 ? 2.190 4.072 -7.008 1.00 90.56 82 LEU A CA 1
ATOM 629 C C . LEU A 1 82 ? 3.434 3.283 -7.416 1.00 90.56 82 LEU A C 1
ATOM 631 O O . LEU A 1 82 ? 3.990 3.550 -8.478 1.00 90.56 82 LEU A O 1
ATOM 635 N N . LYS A 1 83 ? 3.853 2.289 -6.620 1.00 88.56 83 LYS A N 1
ATOM 636 C CA . LYS A 1 83 ? 4.946 1.396 -7.012 1.00 88.56 83 LYS A CA 1
ATOM 637 C C . LYS A 1 83 ? 4.585 0.629 -8.285 1.00 88.56 83 LYS A C 1
ATOM 639 O O . LYS A 1 83 ? 5.392 0.570 -9.198 1.00 88.56 83 LYS A O 1
ATOM 644 N N . ASN A 1 84 ? 3.376 0.090 -8.388 1.00 84.00 84 ASN A N 1
ATOM 645 C CA . ASN A 1 84 ? 2.968 -0.633 -9.593 1.00 84.00 84 ASN A CA 1
ATOM 646 C C . ASN A 1 84 ? 2.842 0.280 -10.825 1.00 84.00 84 ASN A C 1
ATOM 648 O O . ASN A 1 84 ? 3.112 -0.162 -11.935 1.00 84.00 84 ASN A O 1
ATOM 652 N N . ALA A 1 85 ? 2.418 1.533 -10.642 1.00 85.12 85 ALA A N 1
ATOM 653 C CA . ALA A 1 85 ? 2.187 2.471 -11.739 1.00 85.12 85 ALA A CA 1
ATOM 654 C C . ALA A 1 85 ? 3.461 3.175 -12.239 1.00 85.12 85 ALA A C 1
ATOM 656 O O . ALA A 1 85 ? 3.527 3.534 -13.413 1.00 85.12 85 ALA A O 1
ATOM 657 N N . TYR A 1 86 ? 4.443 3.400 -11.360 1.00 83.44 86 TYR A N 1
ATOM 658 C CA . TYR A 1 86 ? 5.599 4.264 -11.635 1.00 83.44 86 TYR A CA 1
ATOM 659 C C . TYR A 1 86 ? 6.956 3.637 -11.300 1.00 83.44 86 TYR A C 1
ATOM 661 O O . TYR A 1 86 ? 7.965 4.339 -11.308 1.00 83.44 86 TYR A O 1
ATOM 669 N N . SER A 1 87 ? 7.018 2.350 -10.954 1.00 77.38 87 SER A N 1
ATOM 670 C CA . SER A 1 87 ? 8.312 1.697 -10.769 1.00 77.38 87 SER A CA 1
ATOM 671 C C . SER A 1 87 ? 8.900 1.293 -12.116 1.00 77.38 87 SER A C 1
ATOM 673 O O . SER A 1 87 ? 8.292 0.537 -12.866 1.00 77.38 87 SER A O 1
ATOM 675 N N . ASP A 1 88 ? 10.120 1.765 -12.374 1.00 70.56 88 ASP A N 1
ATOM 676 C CA . ASP A 1 88 ? 10.983 1.261 -13.447 1.00 70.56 88 ASP A CA 1
ATOM 677 C C . ASP A 1 88 ? 11.693 -0.049 -13.042 1.00 70.56 88 ASP A C 1
ATOM 679 O O . ASP A 1 88 ? 12.487 -0.594 -13.813 1.00 70.56 88 ASP A O 1
ATOM 683 N N . GLU A 1 89 ? 11.452 -0.560 -11.822 1.00 67.38 89 GLU A N 1
ATOM 684 C CA . GLU A 1 89 ? 11.961 -1.870 -11.422 1.00 67.38 89 GLU A CA 1
ATOM 685 C C . GLU A 1 89 ? 11.237 -2.942 -12.247 1.00 67.38 89 GLU A C 1
ATOM 687 O O . GLU A 1 89 ? 10.003 -2.976 -12.260 1.00 67.38 89 GLU A O 1
ATOM 692 N N . PRO A 1 90 ? 11.971 -3.838 -12.932 1.00 64.62 90 PRO A N 1
ATOM 693 C CA . PRO A 1 90 ? 11.342 -4.925 -13.658 1.00 64.62 90 PRO A CA 1
ATOM 694 C C . PRO A 1 90 ? 10.524 -5.780 -12.689 1.00 64.62 90 PRO A C 1
ATOM 696 O O . PRO A 1 90 ? 10.965 -6.080 -11.576 1.00 64.62 90 PRO A O 1
ATOM 699 N N . GLU A 1 91 ? 9.331 -6.187 -13.122 1.00 68.31 91 GLU A N 1
ATOM 700 C CA . GLU A 1 91 ? 8.495 -7.104 -12.356 1.00 68.31 91 GLU A CA 1
ATOM 701 C C . GLU A 1 91 ? 9.297 -8.378 -12.050 1.00 68.31 91 GLU A C 1
ATOM 703 O O . GLU A 1 91 ? 9.752 -9.091 -12.949 1.00 68.31 91 GLU A O 1
ATOM 708 N N . MET A 1 92 ? 9.519 -8.642 -10.762 1.00 72.25 92 MET A N 1
ATOM 709 C CA . MET A 1 92 ? 10.284 -9.806 -10.332 1.00 72.25 92 MET A CA 1
ATOM 710 C C . MET A 1 92 ? 9.446 -11.064 -10.563 1.00 72.25 92 MET A C 1
ATOM 712 O O . MET A 1 92 ? 8.490 -11.333 -9.837 1.00 72.25 92 MET A O 1
ATOM 716 N N . VAL A 1 93 ? 9.817 -11.847 -11.574 1.00 78.31 93 VAL A N 1
ATOM 717 C CA . VAL A 1 93 ? 9.248 -13.178 -11.820 1.00 78.31 93 VAL A CA 1
ATOM 718 C C . VAL A 1 93 ? 9.777 -14.195 -10.804 1.00 78.31 93 VAL A C 1
ATOM 720 O O . VAL A 1 93 ? 10.838 -14.012 -10.202 1.00 78.31 93 VAL A O 1
ATOM 723 N N . SER A 1 94 ? 9.044 -15.294 -10.607 1.00 86.62 94 SER A N 1
ATOM 724 C CA . SER A 1 94 ? 9.519 -16.393 -9.754 1.00 86.62 94 SER A CA 1
ATOM 725 C C . SER A 1 94 ? 10.856 -16.956 -10.259 1.00 86.62 94 SER A C 1
ATOM 727 O O . SER A 1 94 ? 11.157 -16.884 -11.449 1.00 86.62 94 SER A O 1
ATOM 729 N N . LEU A 1 95 ? 11.660 -17.561 -9.374 1.00 84.94 95 LEU A N 1
ATOM 730 C CA . LEU A 1 95 ? 12.950 -18.156 -9.766 1.00 84.94 95 LEU A CA 1
ATOM 731 C C . LEU A 1 95 ? 12.798 -19.240 -10.842 1.00 84.94 95 LEU A C 1
ATOM 733 O O . LEU A 1 95 ? 13.672 -19.394 -11.693 1.00 84.94 95 LEU A O 1
ATOM 737 N N . GLU A 1 96 ? 11.687 -19.974 -10.814 1.00 89.75 96 GLU A N 1
ATOM 738 C CA . GLU A 1 96 ? 11.356 -20.985 -11.816 1.00 89.75 96 GLU A CA 1
ATOM 739 C C . GLU A 1 96 ? 11.126 -20.343 -13.190 1.00 89.75 96 GLU A C 1
ATOM 741 O O . GLU A 1 96 ? 11.798 -20.701 -14.155 1.00 89.75 96 GLU A O 1
ATOM 746 N N . GLN A 1 97 ? 10.292 -19.302 -13.255 1.00 86.62 97 GLN A N 1
ATOM 747 C CA . GLN A 1 97 ? 10.061 -18.538 -14.486 1.00 86.62 97 GLN A CA 1
ATOM 748 C C . GLN A 1 97 ? 11.327 -17.824 -14.975 1.00 86.62 97 GLN A C 1
ATOM 750 O O . GLN A 1 97 ? 11.606 -17.808 -16.171 1.00 86.62 97 GLN A O 1
ATOM 755 N N . ALA A 1 98 ? 12.133 -17.268 -14.067 1.00 86.56 98 ALA A N 1
ATOM 756 C CA . ALA A 1 98 ? 13.412 -16.650 -14.410 1.00 86.56 98 ALA A CA 1
ATOM 757 C C . ALA A 1 98 ? 14.357 -17.661 -15.075 1.00 86.56 98 ALA A C 1
ATOM 759 O O . ALA A 1 98 ? 15.008 -17.349 -16.074 1.00 86.56 98 ALA A O 1
ATOM 760 N N . ARG A 1 99 ? 14.404 -18.891 -14.547 1.00 89.88 99 ARG A N 1
ATOM 761 C CA . ARG A 1 99 ? 15.205 -19.982 -15.105 1.00 89.88 99 ARG A CA 1
ATOM 762 C C . ARG A 1 99 ? 14.715 -20.386 -16.493 1.00 89.88 99 ARG A C 1
ATOM 764 O O . ARG A 1 99 ? 15.543 -20.551 -17.383 1.00 89.88 99 ARG A O 1
ATOM 771 N N . GLU A 1 100 ? 13.407 -20.522 -16.695 1.00 93.25 100 GLU A N 1
ATOM 772 C CA . GLU A 1 100 ? 12.836 -20.842 -18.011 1.00 93.25 100 GLU A CA 1
ATOM 773 C C . GLU A 1 100 ? 13.155 -19.768 -19.055 1.00 93.25 100 GLU A C 1
ATOM 775 O O . GLU A 1 100 ? 13.599 -20.084 -20.161 1.00 93.25 100 GLU A O 1
ATOM 780 N N . ILE A 1 101 ? 12.997 -18.492 -18.689 1.00 89.62 101 ILE A N 1
ATOM 781 C CA . ILE A 1 101 ? 13.332 -17.357 -19.556 1.00 89.62 101 ILE A CA 1
ATOM 782 C C . ILE A 1 101 ? 14.820 -17.384 -19.921 1.00 89.62 101 ILE A C 1
ATOM 784 O O . ILE A 1 101 ? 15.168 -17.202 -21.090 1.00 89.62 101 ILE A O 1
ATOM 788 N N . ALA A 1 102 ? 15.695 -17.649 -18.947 1.00 90.62 102 ALA A N 1
ATOM 789 C CA . ALA A 1 102 ? 17.134 -17.724 -19.169 1.00 90.62 102 ALA A CA 1
ATOM 790 C C . ALA A 1 102 ? 17.520 -18.877 -20.109 1.00 90.62 102 ALA A C 1
ATOM 792 O O . ALA A 1 102 ? 18.294 -18.660 -21.039 1.00 90.62 102 ALA A O 1
ATOM 793 N N . ILE A 1 103 ? 16.958 -20.076 -19.910 1.00 94.12 103 ILE A N 1
ATOM 794 C CA . ILE A 1 103 ? 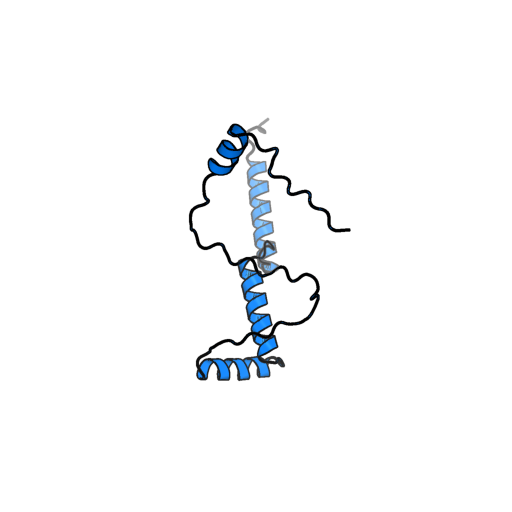17.208 -21.238 -20.779 1.00 94.12 103 ILE A CA 1
ATOM 795 C C . ILE A 1 103 ? 16.793 -20.913 -22.216 1.00 94.12 103 ILE A C 1
ATOM 797 O O . ILE A 1 103 ? 17.602 -21.052 -23.130 1.00 94.12 103 ILE A O 1
ATOM 801 N N . ARG A 1 104 ? 15.579 -20.381 -22.408 1.00 93.12 104 ARG A N 1
ATOM 802 C CA . ARG A 1 104 ? 15.083 -20.016 -23.741 1.00 93.12 104 ARG A CA 1
ATOM 803 C C . ARG A 1 104 ? 15.979 -18.982 -24.425 1.00 93.12 104 ARG A C 1
ATOM 805 O O . ARG A 1 104 ? 16.285 -19.120 -25.605 1.00 93.12 104 ARG A O 1
ATOM 812 N N . ALA A 1 105 ? 16.419 -17.960 -23.692 1.00 91.69 105 ALA A N 1
ATOM 813 C CA . ALA A 1 105 ? 17.295 -16.924 -24.235 1.00 91.69 105 ALA A CA 1
ATOM 814 C C . ALA A 1 105 ? 18.665 -17.479 -24.665 1.00 91.69 105 ALA A C 1
ATOM 816 O O . ALA A 1 105 ? 19.196 -17.075 -25.702 1.00 91.69 105 ALA A O 1
ATOM 817 N N . VAL A 1 106 ? 19.228 -18.413 -23.893 1.00 93.25 106 VAL A N 1
ATOM 818 C CA . VAL A 1 106 ? 20.488 -19.090 -24.233 1.00 93.25 106 VAL A CA 1
ATOM 819 C C . VAL A 1 106 ? 20.316 -19.9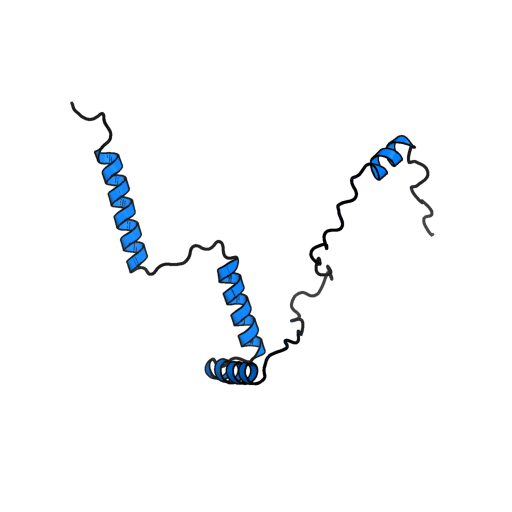71 -25.467 1.00 93.25 106 VAL A C 1
ATOM 821 O O . VAL A 1 106 ? 21.130 -19.878 -26.385 1.00 93.25 106 VAL A O 1
ATOM 824 N N . ASP A 1 107 ? 19.246 -20.762 -25.537 1.00 92.19 107 ASP A N 1
ATOM 825 C CA . ASP A 1 107 ? 18.966 -21.630 -26.684 1.00 92.19 107 ASP A CA 1
ATOM 826 C C . ASP A 1 107 ? 18.785 -20.818 -27.975 1.00 92.19 107 ASP A C 1
ATOM 828 O O . ASP A 1 107 ? 19.368 -21.148 -29.010 1.00 92.19 107 ASP A O 1
ATOM 832 N N . GLU A 1 108 ? 18.055 -19.700 -27.917 1.00 89.75 108 GLU A N 1
ATOM 833 C CA . GLU A 1 108 ? 17.911 -18.778 -29.049 1.00 89.75 108 GLU A CA 1
ATOM 834 C C . GLU A 1 108 ? 19.254 -18.174 -29.486 1.00 89.75 108 GLU A C 1
ATOM 836 O O . GLU A 1 108 ? 19.527 -18.049 -30.686 1.00 89.75 108 GLU A O 1
ATOM 841 N N . ALA A 1 109 ? 20.110 -17.798 -28.533 1.00 88.81 109 ALA A N 1
ATOM 842 C CA . ALA A 1 109 ? 21.431 -17.254 -28.829 1.00 88.81 109 ALA A CA 1
ATOM 843 C C . ALA A 1 109 ? 22.340 -18.304 -29.489 1.00 88.81 109 ALA A C 1
ATOM 845 O O . ALA A 1 109 ? 22.993 -18.012 -30.495 1.00 88.81 109 ALA A O 1
ATOM 846 N N . LEU A 1 110 ? 22.348 -19.535 -28.970 1.00 87.88 110 LEU A N 1
ATOM 847 C CA . LEU A 1 110 ? 23.111 -20.648 -29.532 1.00 87.88 110 LEU A CA 1
ATOM 848 C C . LEU A 1 110 ? 22.611 -21.031 -30.928 1.00 87.88 110 LEU A C 1
ATOM 850 O O . LEU A 1 110 ? 23.426 -21.219 -31.831 1.00 87.88 110 LEU A O 1
ATOM 854 N N . ALA A 1 111 ? 21.293 -21.061 -31.144 1.00 84.88 111 ALA A N 1
ATOM 855 C CA . ALA A 1 111 ? 20.708 -21.312 -32.457 1.00 84.88 111 ALA A CA 1
ATOM 856 C C . ALA A 1 111 ? 21.186 -20.276 -33.490 1.00 84.88 111 ALA A C 1
ATOM 858 O O . ALA A 1 111 ? 21.663 -20.647 -34.566 1.00 84.88 111 ALA A O 1
ATOM 859 N N . ARG A 1 112 ? 21.167 -18.979 -33.141 1.00 82.75 112 ARG A N 1
ATOM 860 C CA . ARG A 1 112 ? 21.672 -17.898 -34.012 1.00 82.75 112 ARG A CA 1
ATOM 861 C C . ARG A 1 112 ? 23.163 -18.033 -34.325 1.00 82.75 112 ARG A C 1
ATOM 863 O O . ARG A 1 112 ? 23.567 -17.765 -35.454 1.00 82.75 112 ARG A O 1
ATOM 870 N N . LEU A 1 113 ? 23.978 -18.460 -33.360 1.00 78.19 113 LEU A N 1
ATOM 871 C CA . LEU A 1 113 ? 25.412 -18.691 -33.571 1.00 78.19 113 LEU A CA 1
ATOM 872 C C . LEU A 1 113 ? 25.674 -19.913 -34.462 1.00 78.19 113 LEU A C 1
ATOM 874 O O . LEU A 1 113 ? 26.552 -19.867 -35.322 1.00 78.19 113 LEU A O 1
ATOM 878 N N . SER A 1 114 ? 24.886 -20.978 -34.299 1.00 72.94 114 SER A N 1
ATOM 879 C CA . SER A 1 114 ? 25.013 -22.219 -35.072 1.00 72.94 114 SER A CA 1
ATOM 880 C C . SER A 1 114 ? 24.630 -22.074 -36.549 1.00 72.94 114 SER A C 1
ATOM 882 O O . SER A 1 114 ? 25.027 -22.890 -37.375 1.00 72.94 114 SER A O 1
ATOM 884 N N . HIS A 1 115 ? 23.862 -21.040 -36.900 1.00 63.41 115 HIS A N 1
ATOM 885 C CA . HIS A 1 115 ? 23.379 -20.793 -38.260 1.00 63.41 115 HIS A CA 1
ATOM 886 C C . HIS A 1 115 ? 24.108 -19.645 -38.963 1.00 63.41 115 HIS A C 1
ATOM 888 O O . HIS A 1 115 ? 23.608 -19.122 -39.957 1.00 63.41 115 HIS A O 1
ATOM 894 N N . ARG A 1 116 ? 25.298 -19.244 -38.492 1.00 56.41 116 ARG A N 1
ATOM 895 C CA . ARG A 1 116 ? 26.110 -18.248 -39.199 1.00 56.41 116 ARG A CA 1
ATOM 896 C C . ARG A 1 116 ? 26.494 -18.804 -40.588 1.00 56.41 116 ARG A C 1
ATOM 898 O O . ARG A 1 116 ? 27.258 -19.769 -40.649 1.00 56.41 116 ARG A O 1
ATOM 905 N N . PRO A 1 117 ? 26.004 -18.229 -41.705 1.00 55.75 117 PRO A N 1
ATOM 906 C CA . PRO A 1 117 ? 26.350 -18.710 -43.036 1.00 55.75 117 PRO A CA 1
ATOM 907 C C . PRO A 1 117 ? 27.804 -18.307 -43.307 1.00 55.75 117 PRO A C 1
ATOM 909 O O . PRO A 1 117 ? 28.102 -17.129 -43.488 1.00 55.75 117 PRO A O 1
ATOM 912 N N . GLY A 1 118 ? 28.728 -19.266 -43.242 1.00 56.03 118 GLY A N 1
ATOM 913 C CA . GLY A 1 118 ? 30.151 -18.996 -43.479 1.00 56.03 118 GLY A CA 1
ATOM 914 C C . GLY A 1 118 ? 31.153 -20.022 -42.946 1.00 56.03 118 GLY A C 1
ATOM 915 O O . GLY A 1 118 ? 32.332 -19.901 -43.258 1.00 56.03 118 GLY A O 1
ATOM 916 N N . HIS A 1 119 ? 30.734 -21.038 -42.185 1.00 54.47 119 HIS A N 1
ATOM 917 C CA . HIS A 1 119 ? 31.606 -22.159 -41.804 1.00 54.47 119 HIS A CA 1
ATOM 918 C C . HIS A 1 119 ? 31.170 -23.465 -42.480 1.00 54.47 119 HIS A C 1
ATOM 920 O O . HIS A 1 119 ? 30.717 -24.402 -41.834 1.00 54.47 119 HIS A O 1
ATOM 926 N N . ALA A 1 120 ? 31.321 -23.518 -43.800 1.00 43.69 120 ALA A N 1
ATOM 927 C CA . ALA A 1 120 ? 31.562 -24.767 -44.510 1.00 43.69 120 ALA A CA 1
ATOM 928 C C . ALA A 1 120 ? 32.949 -24.623 -45.146 1.00 43.69 120 ALA A C 1
ATOM 930 O O . ALA A 1 120 ? 33.175 -23.688 -45.915 1.00 43.69 120 ALA A O 1
ATOM 931 N N . ALA A 1 121 ? 33.874 -25.463 -44.683 1.00 42.50 121 ALA A N 1
ATOM 932 C CA . ALA A 1 121 ? 35.202 -25.643 -45.257 1.00 42.50 121 ALA A CA 1
ATOM 933 C C . ALA A 1 121 ? 35.118 -26.313 -46.634 1.00 42.50 121 ALA A C 1
ATOM 935 O O . ALA A 1 121 ? 34.123 -27.039 -46.867 1.00 42.50 121 ALA A O 1
#

Secondary structure (DSSP, 8-state):
------TTTT--HHHHHHHHTS------------------TT-PPP------HHHHHHHHHHHHHTT--HHHHHHHHHHHHHHHHH--SPP---HHHHHHHHHHHHHHHHHHHHT-TT---

Radius of gyration: 30.44 Å; chains: 1; bounding box: 55×79×58 Å

Organism: NCBI:txid53432